Protein AF-A0A7S2F010-F1 (afdb_monomer_lite)

InterPro domains:
  IPR005821 Ion transport domain [PF00520] (1-135)
  IPR043203 Voltage-gated cation channel calcium and sodium [PTHR10037] (1-136)

Structure (mmCIF, N/CA/C/O backbone):
data_AF-A0A7S2F010-F1
#
_entry.id   AF-A0A7S2F010-F1
#
loop_
_atom_site.group_PDB
_atom_site.id
_atom_site.type_symbol
_atom_site.label_atom_id
_atom_site.label_alt_id
_atom_site.label_comp_id
_atom_site.label_asym_id
_atom_site.label_entity_id
_atom_site.label_seq_id
_atom_site.pdbx_PDB_ins_code
_atom_site.Cartn_x
_atom_site.Cartn_y
_atom_site.Cartn_z
_atom_site.occupancy
_atom_site.B_iso_or_equiv
_atom_site.auth_seq_id
_atom_site.auth_comp_id
_atom_site.auth_asym_id
_atom_site.auth_atom_id
_atom_site.pdbx_PDB_model_num
ATOM 1 N N . ARG A 1 1 ? -45.510 31.880 28.867 1.00 63.53 1 ARG A N 1
ATOM 2 C CA . ARG A 1 1 ? -44.343 31.455 29.693 1.00 63.53 1 ARG A CA 1
ATOM 3 C C . ARG A 1 1 ? -43.862 30.032 29.355 1.00 63.53 1 ARG A C 1
ATOM 5 O O . ARG A 1 1 ? -42.660 29.847 29.238 1.00 63.53 1 ARG A O 1
ATOM 12 N N . ILE A 1 2 ? -44.763 29.081 29.075 1.00 69.75 2 ILE A N 1
ATOM 13 C CA . ILE A 1 2 ? -44.458 27.670 28.735 1.00 69.75 2 ILE A CA 1
ATOM 14 C C . ILE A 1 2 ? -43.621 27.496 27.445 1.00 69.75 2 ILE A C 1
ATOM 16 O O . ILE A 1 2 ? -42.733 26.655 27.397 1.00 69.75 2 ILE A O 1
ATOM 20 N N . ILE A 1 3 ? -43.798 28.347 26.426 1.00 71.75 3 ILE A N 1
ATOM 21 C CA . ILE A 1 3 ? -43.048 28.264 25.149 1.00 71.75 3 ILE A CA 1
ATOM 22 C C . ILE A 1 3 ? -41.527 28.459 25.340 1.00 71.75 3 ILE A C 1
ATOM 24 O O . ILE A 1 3 ? -40.723 27.881 24.609 1.00 71.75 3 ILE A O 1
ATOM 28 N N . ARG A 1 4 ? -41.103 29.219 26.365 1.00 69.31 4 ARG A N 1
ATOM 29 C CA . ARG A 1 4 ? -39.675 29.351 26.716 1.00 69.31 4 ARG A CA 1
ATOM 30 C C . ARG A 1 4 ? -39.099 28.047 27.278 1.00 69.31 4 ARG A C 1
ATOM 32 O O . ARG A 1 4 ? -37.935 27.758 27.031 1.00 69.31 4 ARG A O 1
ATOM 39 N N . LEU A 1 5 ? -39.914 27.237 27.959 1.00 74.50 5 LEU A N 1
ATOM 40 C CA . LEU A 1 5 ? -39.507 25.936 28.500 1.00 74.50 5 LEU A CA 1
ATOM 41 C C . LEU A 1 5 ? -39.308 24.889 27.391 1.00 74.50 5 LEU A C 1
ATOM 43 O O . LEU A 1 5 ? -38.408 24.062 27.485 1.00 74.50 5 LEU A O 1
ATOM 47 N N . VAL A 1 6 ? -40.055 24.968 26.284 1.00 77.06 6 VAL A N 1
ATOM 48 C CA . VAL A 1 6 ? -39.872 24.073 25.121 1.00 77.06 6 VAL A CA 1
ATOM 49 C C . VAL A 1 6 ? -38.484 24.240 24.478 1.00 77.06 6 VAL A C 1
ATOM 51 O O . VAL A 1 6 ? -37.906 23.267 23.991 1.00 77.06 6 VAL A O 1
ATOM 54 N N . ARG A 1 7 ? -37.886 25.444 24.529 1.00 72.25 7 ARG A N 1
ATOM 55 C CA . ARG A 1 7 ? -36.485 25.646 24.103 1.00 72.25 7 ARG A CA 1
ATOM 56 C C . ARG A 1 7 ? -35.490 24.888 24.988 1.00 72.25 7 ARG A C 1
ATOM 58 O O . ARG A 1 7 ? -34.507 24.379 24.459 1.00 72.25 7 ARG A O 1
ATOM 65 N N . LEU A 1 8 ? -35.754 24.754 26.290 1.00 79.56 8 LEU A N 1
ATOM 66 C CA . LEU A 1 8 ? -34.891 23.996 27.208 1.00 79.56 8 LEU A CA 1
ATOM 67 C C . LEU A 1 8 ? -34.910 22.491 26.904 1.00 79.56 8 LEU A C 1
ATOM 69 O O . LEU A 1 8 ? -33.879 21.835 27.003 1.00 79.56 8 LEU A O 1
ATOM 73 N N . VAL A 1 9 ? -36.031 21.943 26.422 1.00 80.25 9 VAL A N 1
ATOM 74 C CA . VAL A 1 9 ? -36.107 20.535 25.984 1.00 80.25 9 VAL A CA 1
ATOM 75 C C . VAL A 1 9 ? -35.164 20.253 24.806 1.00 80.25 9 VAL A C 1
ATOM 77 O O . VAL A 1 9 ? -34.553 19.185 24.743 1.00 80.25 9 VAL A O 1
ATOM 80 N N . ARG A 1 10 ? -34.989 21.215 23.885 1.00 78.69 10 ARG A N 1
ATOM 81 C CA . ARG A 1 10 ? -34.006 21.092 22.790 1.00 78.69 10 ARG A CA 1
ATOM 82 C C . ARG A 1 10 ? -32.569 21.043 23.316 1.00 78.69 10 ARG A C 1
ATOM 84 O O . ARG A 1 10 ? -31.778 20.261 22.801 1.00 78.69 10 ARG A O 1
ATOM 91 N N . LEU A 1 11 ? -32.255 21.812 24.359 1.00 80.81 11 LEU A N 1
ATOM 92 C CA . LEU A 1 11 ? -30.943 21.783 25.016 1.00 80.81 11 LEU A CA 1
ATOM 93 C C . LEU A 1 11 ? -30.688 20.447 25.725 1.00 80.81 11 LEU A C 1
ATOM 95 O O . LEU A 1 11 ? -29.605 19.893 25.589 1.00 80.81 11 LEU A O 1
ATOM 99 N N . VAL A 1 12 ? -31.692 19.870 26.392 1.00 79.44 12 VAL A N 1
ATOM 100 C CA . VAL A 1 12 ? -31.574 18.526 26.991 1.00 79.44 12 VAL A CA 1
ATOM 101 C C . VAL A 1 12 ? -31.316 17.458 25.922 1.00 79.44 12 VAL A C 1
ATOM 103 O O . VAL A 1 12 ? -30.473 16.584 26.122 1.00 79.44 12 VAL A O 1
ATOM 106 N N . LYS A 1 13 ? -31.989 17.534 24.762 1.00 79.75 13 LYS A N 1
ATOM 107 C CA . LYS A 1 13 ? -31.692 16.652 23.619 1.00 79.75 13 LYS A CA 1
ATOM 108 C C . LYS A 1 13 ? -30.260 16.836 23.113 1.00 79.75 13 LYS A C 1
ATOM 110 O O . LYS A 1 13 ? -29.592 15.839 22.872 1.00 79.75 13 LYS A O 1
ATOM 115 N N . LEU A 1 14 ? -29.787 18.078 22.994 1.00 82.19 14 LEU A N 1
ATOM 116 C CA . LEU A 1 14 ? -28.426 18.384 22.548 1.00 82.19 14 LEU A CA 1
ATOM 117 C C . LEU A 1 14 ? -27.371 17.828 23.515 1.00 82.19 14 LEU A C 1
ATOM 119 O O . LEU A 1 14 ? -26.433 17.178 23.074 1.00 82.19 14 LEU A O 1
ATOM 123 N N . ILE A 1 15 ? -27.562 17.998 24.826 1.00 81.75 15 ILE A N 1
ATOM 124 C CA . ILE A 1 15 ? -26.664 17.458 25.860 1.00 81.75 15 ILE A CA 1
ATOM 125 C C . ILE A 1 15 ? -26.619 15.924 25.803 1.00 81.75 15 ILE A C 1
ATOM 127 O O . ILE A 1 15 ? -25.540 15.341 25.869 1.00 81.75 15 ILE A O 1
ATOM 131 N N . ARG A 1 16 ? -27.769 15.257 25.622 1.00 80.56 16 ARG A N 1
ATOM 132 C CA . ARG A 1 16 ? -27.815 13.794 25.442 1.00 80.56 16 ARG A CA 1
ATOM 133 C C . ARG A 1 16 ? -27.087 13.338 24.177 1.00 80.56 16 ARG A C 1
ATOM 135 O O . ARG A 1 16 ? -26.405 12.321 24.216 1.00 80.56 16 ARG A O 1
ATOM 142 N N . LEU A 1 17 ? -27.207 14.087 23.080 1.00 83.12 17 LEU A N 1
ATOM 143 C CA . LEU A 1 17 ? -26.533 13.782 21.816 1.00 83.12 17 LEU A CA 1
ATOM 144 C C . LEU A 1 17 ? -25.011 13.962 21.930 1.00 83.12 17 LEU A C 1
ATOM 146 O O . LEU A 1 17 ? -24.263 13.114 21.457 1.00 83.12 17 LEU A O 1
ATOM 150 N N . LEU A 1 18 ? -24.559 15.012 22.625 1.00 86.69 18 LEU A N 1
ATOM 151 C CA . LEU A 1 18 ? -23.144 15.253 22.928 1.00 86.69 18 LEU A CA 1
ATOM 152 C C . LEU A 1 18 ? -22.560 14.176 23.850 1.00 86.69 18 LEU A C 1
ATOM 154 O O . LEU A 1 18 ? -21.443 13.723 23.622 1.00 86.69 18 LEU A O 1
ATOM 158 N N . HIS A 1 19 ? -23.317 13.731 24.858 1.00 87.44 19 HIS A N 1
ATOM 159 C CA . HIS A 1 19 ? -22.895 12.629 25.722 1.00 87.44 19 HIS A CA 1
ATOM 160 C C . HIS A 1 19 ? -22.807 11.305 24.951 1.00 87.44 19 HIS A C 1
ATOM 162 O O . HIS A 1 19 ? -21.811 10.599 25.066 1.00 87.44 19 HIS A O 1
ATOM 168 N N . GLY A 1 20 ? -23.801 10.999 24.109 1.00 87.19 20 GLY A N 1
ATOM 169 C CA . GLY A 1 20 ? -23.753 9.832 23.225 1.00 87.19 20 GLY A CA 1
ATOM 170 C C . GLY A 1 20 ? -22.551 9.868 22.277 1.00 87.19 20 GLY A C 1
ATOM 171 O O . GLY A 1 20 ? -21.832 8.881 22.165 1.00 87.19 20 GLY A O 1
ATOM 172 N N . LEU A 1 21 ? -22.276 11.021 21.658 1.00 88.69 21 LEU A N 1
ATOM 173 C CA . LEU A 1 21 ? -21.099 11.212 20.809 1.00 88.69 21 LEU A CA 1
ATOM 174 C C . LEU A 1 21 ? -19.794 11.007 21.590 1.00 88.69 21 LEU A C 1
ATOM 176 O O . LEU A 1 21 ? -18.899 10.329 21.098 1.00 88.69 21 LEU A O 1
ATOM 180 N N . TYR A 1 22 ? -19.692 11.542 22.810 1.00 90.00 22 TYR A N 1
ATOM 181 C CA . TYR A 1 22 ? -18.515 11.371 23.666 1.00 90.00 22 TYR A CA 1
ATOM 182 C C . TYR A 1 22 ? -18.233 9.897 23.978 1.00 90.00 22 TYR A C 1
ATOM 184 O O . TYR A 1 22 ? -17.095 9.453 23.847 1.00 90.00 22 TYR A O 1
ATOM 192 N N . VAL A 1 23 ? -19.264 9.120 24.327 1.00 89.81 23 VAL A N 1
ATOM 193 C CA . VAL A 1 23 ? -19.118 7.679 24.590 1.00 89.81 23 VAL A CA 1
ATOM 194 C C . VAL A 1 23 ? -18.612 6.942 23.347 1.00 89.81 23 VAL A C 1
ATOM 196 O O . VAL A 1 23 ? -17.699 6.126 23.449 1.00 89.81 23 VAL A O 1
ATOM 199 N N . ILE A 1 24 ? -19.146 7.266 22.164 1.00 90.00 24 ILE A N 1
ATOM 200 C CA . ILE A 1 24 ? -18.700 6.673 20.895 1.00 90.00 24 ILE A CA 1
ATOM 201 C C . ILE A 1 24 ? -17.247 7.054 20.586 1.00 90.00 24 ILE A C 1
ATOM 203 O O . ILE A 1 24 ? -16.469 6.189 20.193 1.00 90.00 24 ILE A O 1
ATOM 207 N N . LEU A 1 25 ? -16.860 8.317 20.786 1.00 91.12 25 LEU A N 1
ATOM 208 C CA . LEU A 1 25 ? -15.487 8.782 20.564 1.00 91.12 25 LEU A CA 1
ATOM 209 C C . LEU A 1 25 ? -14.488 8.107 21.509 1.00 91.12 25 LEU A C 1
ATOM 211 O O . LEU A 1 25 ? -13.415 7.714 21.064 1.00 91.12 25 LEU A O 1
ATOM 215 N N . MET A 1 26 ? -14.838 7.931 22.785 1.00 89.19 26 MET A N 1
ATOM 216 C CA . MET A 1 26 ? -13.988 7.222 23.746 1.00 89.19 26 MET A CA 1
ATOM 217 C C . MET A 1 26 ? -13.838 5.744 23.375 1.00 89.19 26 MET A C 1
ATOM 219 O O . MET A 1 26 ? -12.723 5.230 23.357 1.00 89.19 26 MET A O 1
ATOM 223 N N . ALA A 1 27 ? -14.933 5.073 23.007 1.00 86.25 27 ALA A N 1
ATOM 224 C CA . ALA A 1 27 ? -14.885 3.692 22.528 1.00 86.25 27 ALA A CA 1
ATOM 225 C C . ALA A 1 27 ? -14.050 3.555 21.241 1.00 86.25 27 ALA A C 1
ATOM 227 O O . ALA A 1 27 ? -13.265 2.620 21.103 1.00 86.25 27 ALA A O 1
ATOM 228 N N . PHE A 1 28 ? -14.178 4.510 20.316 1.00 87.19 28 PHE A N 1
ATOM 229 C CA . PHE A 1 28 ? -13.361 4.573 19.106 1.00 87.19 28 PHE A CA 1
ATOM 230 C C . PHE A 1 28 ? -11.880 4.787 19.428 1.00 87.19 28 PHE A C 1
ATOM 232 O O . PHE A 1 28 ? -11.029 4.122 18.844 1.00 87.19 28 PHE A O 1
ATOM 239 N N . TRP A 1 29 ? -11.562 5.669 20.378 1.00 89.00 29 TRP A N 1
ATOM 240 C CA . TRP A 1 29 ? -10.182 5.924 20.777 1.00 89.00 29 TRP A CA 1
ATOM 241 C C . TRP A 1 29 ? -9.519 4.691 21.398 1.00 89.00 29 TRP A C 1
ATOM 243 O O . TRP A 1 29 ? -8.402 4.342 21.019 1.00 89.00 29 TRP A O 1
ATOM 253 N N . HIS A 1 30 ? -10.228 3.979 22.275 1.00 85.44 30 HIS A N 1
ATOM 254 C CA . HIS A 1 30 ? -9.743 2.712 22.820 1.00 85.44 30 HIS A CA 1
ATOM 255 C C . HIS A 1 30 ? -9.502 1.671 21.719 1.00 85.44 30 HIS A C 1
ATOM 257 O O . HIS A 1 30 ? -8.421 1.088 21.671 1.00 85.44 30 HIS A O 1
ATOM 263 N N . ALA A 1 31 ? -10.435 1.519 20.772 1.00 85.62 31 ALA A N 1
ATOM 264 C CA . ALA A 1 31 ? -10.251 0.623 19.631 1.00 85.62 31 ALA A CA 1
ATOM 265 C C . ALA A 1 31 ? -9.027 1.012 18.776 1.00 85.62 31 ALA A C 1
ATOM 267 O O . ALA A 1 31 ? -8.219 0.154 18.423 1.00 85.62 31 ALA A O 1
ATOM 268 N N . MET A 1 32 ? -8.830 2.305 18.488 1.00 87.50 32 MET A N 1
ATOM 269 C CA . MET A 1 32 ? -7.644 2.786 17.767 1.00 87.50 32 MET A CA 1
ATOM 270 C C . MET A 1 32 ? -6.343 2.463 18.505 1.00 87.50 32 MET A C 1
ATOM 272 O O . MET A 1 32 ? -5.355 2.096 17.868 1.00 87.50 32 MET A O 1
ATOM 276 N N . GLN A 1 33 ? -6.327 2.594 19.834 1.00 86.00 33 GLN A N 1
ATOM 277 C CA . GLN A 1 33 ? -5.156 2.276 20.643 1.00 86.00 33 GLN A CA 1
ATOM 278 C C . GLN A 1 33 ? -4.810 0.785 20.548 1.00 86.00 33 GLN A C 1
ATOM 280 O O . GLN A 1 33 ? -3.646 0.464 20.301 1.00 86.00 33 GLN A O 1
ATOM 285 N N . THR A 1 34 ? -5.800 -0.112 20.642 1.00 81.19 34 THR A N 1
ATOM 286 C CA . THR A 1 34 ? -5.603 -1.562 20.459 1.00 81.19 34 THR A CA 1
ATOM 287 C C . THR A 1 34 ? -5.030 -1.876 19.072 1.00 81.19 34 THR A C 1
ATOM 289 O O . THR A 1 34 ? -4.093 -2.662 18.932 1.00 81.19 34 THR A O 1
ATOM 292 N N . MET A 1 35 ? -5.534 -1.211 18.031 1.00 87.19 35 MET A N 1
ATOM 293 C CA . MET A 1 35 ? -5.115 -1.440 16.643 1.00 87.19 35 MET A CA 1
ATOM 294 C C . MET A 1 35 ? -3.773 -0.800 16.266 1.00 87.19 35 MET A C 1
ATOM 296 O O . MET A 1 35 ? -3.186 -1.164 15.244 1.00 87.19 35 MET A O 1
ATOM 300 N N . SER A 1 36 ? -3.286 0.162 17.053 1.00 89.00 36 SER A N 1
ATOM 301 C CA . SER A 1 36 ? -2.120 0.982 16.704 1.00 89.00 36 SER A CA 1
ATOM 302 C C . SER A 1 36 ? -0.856 0.158 16.443 1.00 89.00 36 SER A C 1
ATOM 304 O O . SER A 1 36 ? -0.124 0.440 15.495 1.00 89.00 36 SER A O 1
ATOM 306 N N . PHE A 1 37 ? -0.631 -0.905 17.220 1.00 88.38 37 PHE A N 1
ATOM 307 C CA . PHE A 1 37 ? 0.520 -1.794 17.054 1.00 88.38 37 PHE A CA 1
ATOM 308 C C . PHE A 1 37 ? 0.468 -2.583 15.744 1.00 88.38 37 PHE A C 1
ATOM 310 O O . PHE A 1 37 ? 1.476 -2.678 15.043 1.00 88.38 37 PHE A O 1
ATOM 317 N N . LEU A 1 38 ? -0.706 -3.110 15.382 1.00 88.94 38 LEU A N 1
ATOM 318 C CA . LEU A 1 38 ? -0.896 -3.824 14.118 1.00 88.94 38 LEU A CA 1
ATOM 319 C C . LEU A 1 38 ? -0.719 -2.881 12.929 1.00 88.94 38 LEU A C 1
ATOM 321 O O . LEU A 1 38 ? 0.002 -3.211 11.990 1.00 88.94 38 LEU A O 1
ATOM 325 N N . LEU A 1 39 ? -1.306 -1.683 13.000 1.00 89.56 39 LEU A N 1
ATOM 326 C CA . LEU A 1 39 ? -1.145 -0.665 11.965 1.00 89.56 39 LEU A CA 1
ATOM 327 C C . LEU A 1 39 ? 0.326 -0.255 11.806 1.00 89.56 39 LEU A C 1
ATOM 329 O O . LEU A 1 39 ? 0.820 -0.180 10.683 1.00 89.56 39 LEU A O 1
ATOM 333 N N . ALA A 1 40 ? 1.050 -0.040 12.908 1.00 92.38 40 ALA A N 1
ATOM 334 C CA . ALA A 1 40 ? 2.476 0.278 12.874 1.00 92.38 40 ALA A CA 1
ATOM 335 C C . ALA A 1 40 ? 3.300 -0.852 12.234 1.00 92.38 40 ALA A C 1
ATOM 337 O O . ALA A 1 40 ? 4.162 -0.585 11.396 1.00 92.38 40 ALA A O 1
ATOM 338 N N . MET A 1 41 ? 3.000 -2.111 12.568 1.00 91.94 41 MET A N 1
ATOM 339 C CA . MET A 1 41 ? 3.649 -3.276 11.965 1.00 91.94 41 MET A CA 1
ATOM 340 C C . MET A 1 41 ? 3.363 -3.375 10.459 1.00 91.94 41 MET A C 1
ATOM 342 O O . MET A 1 41 ? 4.283 -3.621 9.678 1.00 91.94 41 MET A O 1
ATOM 346 N N . MET A 1 42 ? 2.121 -3.121 10.032 1.00 92.38 42 MET A N 1
ATOM 347 C CA . MET A 1 42 ? 1.752 -3.079 8.613 1.00 92.38 42 MET A CA 1
ATOM 348 C C . MET A 1 42 ? 2.480 -1.956 7.870 1.00 92.38 42 MET A C 1
ATOM 350 O O . MET A 1 42 ? 3.045 -2.201 6.808 1.00 92.38 42 MET A O 1
ATOM 354 N N . LEU A 1 43 ? 2.531 -0.743 8.428 1.00 93.94 43 LEU A N 1
ATOM 355 C CA . LEU A 1 43 ? 3.246 0.387 7.822 1.00 93.94 43 LEU A CA 1
ATOM 356 C C . LEU A 1 43 ? 4.750 0.117 7.700 1.00 93.94 43 LEU A C 1
ATOM 358 O O . LEU A 1 43 ? 5.359 0.442 6.679 1.00 93.94 43 LEU A O 1
ATOM 362 N N . PHE A 1 44 ? 5.348 -0.517 8.708 1.00 95.38 44 PHE A N 1
ATOM 363 C CA . PHE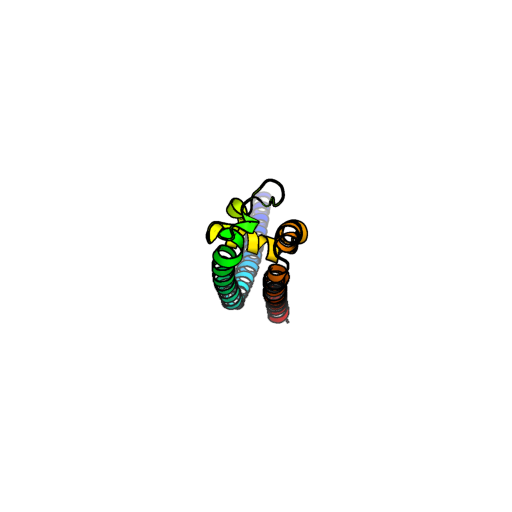 A 1 44 ? 6.749 -0.926 8.663 1.00 95.38 44 PHE A CA 1
ATOM 364 C C . PHE A 1 44 ? 7.002 -1.995 7.590 1.00 95.38 44 PHE A C 1
ATOM 366 O O . PHE A 1 44 ? 7.928 -1.865 6.789 1.00 95.38 44 PHE A O 1
ATOM 373 N N . GLY A 1 45 ? 6.140 -3.013 7.505 1.00 95.25 45 GLY A N 1
ATOM 374 C CA . GLY A 1 45 ? 6.192 -4.002 6.428 1.00 95.25 45 GLY A CA 1
ATOM 375 C C . GLY A 1 45 ? 6.022 -3.366 5.045 1.00 95.25 45 GLY A C 1
ATOM 376 O O . GLY A 1 45 ? 6.719 -3.746 4.105 1.00 95.25 45 GLY A O 1
ATOM 377 N N . LEU A 1 46 ? 5.142 -2.366 4.923 1.00 96.62 46 LEU A N 1
ATOM 378 C CA . LEU A 1 46 ? 4.864 -1.673 3.667 1.00 96.62 46 LEU A CA 1
ATOM 379 C C . LEU A 1 46 ? 6.102 -0.903 3.208 1.00 96.62 46 LEU A C 1
ATOM 381 O O . LEU A 1 46 ? 6.437 -0.932 2.028 1.00 96.62 46 LEU A O 1
ATOM 385 N N . MET A 1 47 ? 6.820 -0.274 4.143 1.00 97.38 47 MET A N 1
ATOM 386 C CA . MET A 1 47 ? 8.101 0.380 3.875 1.00 97.38 47 MET A CA 1
ATOM 387 C C . MET A 1 47 ? 9.143 -0.613 3.339 1.00 97.38 47 MET A C 1
ATOM 389 O O . MET A 1 47 ? 9.797 -0.335 2.334 1.00 97.38 47 MET A O 1
ATOM 393 N N . ILE A 1 48 ? 9.278 -1.786 3.969 1.00 97.75 48 ILE A N 1
ATOM 394 C CA . ILE A 1 48 ? 10.211 -2.830 3.514 1.00 97.75 48 ILE A CA 1
ATOM 395 C C . ILE A 1 48 ? 9.857 -3.279 2.092 1.00 97.75 48 ILE A C 1
ATOM 397 O O . ILE A 1 48 ? 10.714 -3.265 1.206 1.00 97.75 48 ILE A O 1
ATOM 401 N N . TYR A 1 49 ? 8.589 -3.615 1.850 1.00 98.06 49 TYR A N 1
ATOM 402 C CA . TYR A 1 49 ? 8.121 -4.025 0.528 1.00 98.06 49 TYR A CA 1
ATOM 403 C C . TYR A 1 49 ? 8.279 -2.920 -0.517 1.00 98.06 49 TYR A C 1
ATOM 405 O O . TYR A 1 49 ? 8.637 -3.214 -1.654 1.00 98.06 49 TYR A O 1
ATOM 413 N N . ALA A 1 50 ? 8.093 -1.652 -0.151 1.00 98.25 50 ALA A N 1
ATOM 414 C CA . ALA A 1 50 ? 8.310 -0.526 -1.052 1.00 98.25 50 ALA A CA 1
ATOM 415 C C . ALA A 1 50 ? 9.779 -0.400 -1.465 1.00 98.25 50 ALA A C 1
ATOM 417 O O . ALA A 1 50 ? 10.068 -0.228 -2.647 1.00 98.25 50 ALA A O 1
ATOM 418 N N . ILE A 1 51 ? 10.719 -0.546 -0.528 1.00 98.25 51 ILE A N 1
ATOM 419 C CA . ILE A 1 51 ? 12.155 -0.555 -0.842 1.00 98.25 51 ILE A CA 1
ATOM 420 C C . ILE A 1 51 ? 12.492 -1.732 -1.767 1.00 98.25 51 ILE A C 1
ATOM 422 O O . ILE A 1 51 ? 13.231 -1.562 -2.740 1.00 98.25 51 ILE A O 1
ATOM 426 N N . MET A 1 52 ? 11.938 -2.917 -1.506 1.00 98.06 52 MET A N 1
ATOM 427 C CA . MET A 1 52 ? 12.113 -4.072 -2.389 1.00 98.06 52 MET A CA 1
ATOM 428 C C . MET A 1 52 ? 11.525 -3.811 -3.780 1.00 98.06 52 MET A C 1
ATOM 430 O O . MET A 1 52 ? 12.200 -4.067 -4.771 1.00 98.06 52 MET A O 1
ATOM 434 N N . ALA A 1 53 ? 10.327 -3.232 -3.873 1.00 97.75 53 ALA A N 1
ATOM 435 C CA . ALA A 1 53 ? 9.658 -2.934 -5.135 1.00 97.75 53 ALA A CA 1
ATOM 436 C C . ALA A 1 53 ? 10.437 -1.918 -5.985 1.00 97.75 53 ALA A C 1
ATOM 438 O O . ALA A 1 53 ? 10.575 -2.116 -7.190 1.00 97.75 53 ALA A O 1
ATOM 439 N N . VAL A 1 54 ? 11.036 -0.888 -5.376 1.00 97.94 54 VAL A N 1
ATOM 440 C CA . VAL A 1 54 ? 11.930 0.036 -6.099 1.00 97.94 54 VAL A CA 1
ATOM 441 C C . VAL A 1 54 ? 13.097 -0.718 -6.731 1.00 97.94 54 VAL A C 1
ATOM 443 O O . VAL A 1 54 ? 13.446 -0.461 -7.880 1.00 97.94 54 VAL A O 1
ATOM 446 N N . ASN A 1 55 ? 13.715 -1.647 -6.002 1.00 97.06 55 ASN A N 1
ATOM 447 C CA . ASN A 1 55 ? 14.897 -2.355 -6.492 1.00 97.06 55 ASN A CA 1
ATOM 448 C C . ASN A 1 55 ? 14.559 -3.465 -7.498 1.00 97.06 55 ASN A C 1
ATOM 450 O O . ASN A 1 55 ? 15.286 -3.632 -8.471 1.00 97.06 55 ASN A O 1
ATOM 454 N N . LEU A 1 56 ? 13.470 -4.204 -7.280 1.00 96.38 56 LEU A N 1
ATOM 455 C CA . LEU A 1 56 ? 13.072 -5.349 -8.104 1.00 96.38 56 LEU A CA 1
ATOM 456 C C . LEU A 1 56 ? 12.261 -4.948 -9.343 1.00 96.38 56 LEU A C 1
ATOM 458 O O . LEU A 1 56 ? 12.394 -5.584 -10.387 1.00 96.38 56 LEU A O 1
ATOM 462 N N . ILE A 1 57 ? 11.429 -3.910 -9.219 1.00 96.62 57 ILE A N 1
ATOM 463 C CA . ILE A 1 57 ? 10.479 -3.466 -10.247 1.00 96.62 57 ILE A CA 1
ATOM 464 C C . ILE A 1 57 ? 10.913 -2.105 -10.805 1.00 96.62 57 ILE A C 1
ATOM 466 O O . ILE A 1 57 ? 11.205 -1.983 -11.989 1.00 96.62 57 ILE A O 1
ATOM 470 N N . GLY A 1 58 ? 11.018 -1.084 -9.949 1.00 94.62 58 GLY A N 1
ATOM 471 C CA . GLY A 1 58 ? 11.220 0.307 -10.374 1.00 94.62 58 GLY A CA 1
ATOM 472 C C . GLY A 1 58 ? 12.550 0.599 -11.075 1.00 94.62 58 GLY A C 1
ATOM 473 O O . GLY A 1 58 ? 12.606 1.441 -11.969 1.00 94.62 58 GLY A O 1
ATOM 474 N N . ARG A 1 59 ? 13.628 -0.084 -10.679 1.00 94.19 59 ARG A N 1
ATOM 475 C CA . ARG A 1 59 ? 14.983 0.056 -11.248 1.00 94.19 59 ARG A CA 1
ATOM 476 C C . ARG A 1 59 ? 15.311 -0.998 -12.301 1.00 94.19 59 ARG A C 1
ATOM 478 O O . ARG A 1 59 ? 16.437 -1.042 -12.792 1.00 94.19 59 ARG A O 1
ATOM 485 N N . ASN A 1 60 ? 14.352 -1.851 -12.639 1.00 93.94 60 ASN A N 1
ATOM 486 C CA . ASN A 1 60 ? 14.565 -2.913 -13.597 1.00 93.94 60 ASN A CA 1
ATOM 487 C C . ASN A 1 60 ? 14.521 -2.369 -15.030 1.00 93.94 60 ASN A C 1
ATOM 489 O O . ASN A 1 60 ? 13.522 -1.785 -15.450 1.00 93.94 60 ASN A O 1
ATOM 493 N N . ALA A 1 61 ? 15.603 -2.569 -15.785 1.00 92.62 61 ALA A N 1
ATOM 494 C CA . ALA A 1 61 ? 15.719 -2.061 -17.148 1.00 92.62 61 ALA A CA 1
ATOM 495 C C . ALA A 1 61 ? 14.674 -2.669 -18.098 1.00 92.62 61 ALA A C 1
ATOM 497 O O . ALA A 1 61 ? 14.142 -1.948 -18.936 1.00 92.62 61 ALA A O 1
ATOM 498 N N . SER A 1 62 ? 14.333 -3.951 -17.928 1.00 92.44 62 SER A N 1
ATOM 499 C CA . SER A 1 62 ? 13.344 -4.649 -18.761 1.00 92.44 62 SER A CA 1
ATOM 500 C C . SER A 1 62 ? 11.919 -4.138 -18.550 1.00 92.44 62 SER A C 1
ATOM 502 O O . SER A 1 62 ? 11.083 -4.269 -19.432 1.00 92.44 62 SER A O 1
ATOM 504 N N . LEU A 1 63 ? 11.637 -3.533 -17.393 1.00 94.50 63 LEU A N 1
ATOM 505 C CA . LEU A 1 63 ? 10.296 -3.074 -17.027 1.00 94.50 63 LEU A CA 1
ATOM 506 C C . LEU A 1 63 ? 10.077 -1.582 -17.275 1.00 94.50 63 LEU A C 1
ATOM 508 O O . LEU A 1 63 ? 8.966 -1.094 -17.101 1.00 94.50 63 LEU A O 1
ATOM 512 N N . ARG A 1 64 ? 11.118 -0.841 -17.661 1.00 93.50 64 ARG A N 1
ATOM 513 C CA . ARG A 1 64 ? 11.094 0.626 -17.696 1.00 93.50 64 ARG A CA 1
ATOM 514 C C . ARG A 1 64 ? 9.978 1.196 -18.575 1.00 93.50 64 ARG A C 1
ATOM 516 O O . ARG A 1 64 ? 9.341 2.166 -18.174 1.00 93.50 64 ARG A O 1
ATOM 523 N N . ASP A 1 65 ? 9.743 0.574 -19.725 1.00 93.38 65 ASP A N 1
ATOM 524 C CA . ASP A 1 65 ? 8.763 1.028 -20.718 1.00 93.38 65 ASP A CA 1
ATOM 525 C C . ASP A 1 65 ? 7.408 0.307 -20.592 1.00 93.38 65 ASP A C 1
ATOM 527 O O . ASP A 1 65 ? 6.477 0.572 -21.357 1.00 93.38 65 ASP A O 1
ATOM 531 N N . VAL A 1 66 ? 7.265 -0.581 -19.600 1.00 95.00 66 VAL A N 1
ATOM 532 C CA . VAL A 1 66 ? 6.010 -1.285 -19.324 1.00 95.00 66 VAL A CA 1
ATOM 533 C C . VAL A 1 66 ? 4.977 -0.295 -18.808 1.00 95.00 66 VAL A C 1
ATOM 535 O O . VAL A 1 66 ? 5.211 0.449 -17.848 1.00 95.00 66 VAL A O 1
ATOM 538 N N . ARG A 1 67 ? 3.803 -0.312 -19.444 1.00 95.06 67 ARG A N 1
ATOM 539 C CA . ARG A 1 67 ? 2.667 0.526 -19.063 1.00 95.06 67 ARG A CA 1
ATOM 540 C C . ARG A 1 67 ? 1.756 -0.191 -18.080 1.00 95.06 67 ARG A C 1
ATOM 542 O O . ARG A 1 67 ? 1.380 -1.342 -18.283 1.00 95.06 67 ARG A O 1
ATOM 549 N N . ILE A 1 68 ? 1.353 0.540 -17.051 1.00 93.56 68 ILE A N 1
ATOM 550 C CA . ILE A 1 68 ? 0.357 0.148 -16.063 1.00 93.56 68 ILE A CA 1
ATOM 551 C C . ILE A 1 68 ? -0.767 1.181 -16.160 1.00 93.56 68 ILE A C 1
ATOM 553 O O . ILE A 1 68 ? -0.701 2.261 -15.573 1.00 93.56 68 ILE A O 1
ATOM 557 N N . GLY A 1 69 ? -1.774 0.881 -16.981 1.00 89.81 69 GLY A N 1
ATOM 558 C CA . GLY A 1 69 ? -2.798 1.858 -17.350 1.00 89.81 69 GLY A CA 1
ATOM 559 C C . GLY A 1 69 ? -2.189 3.069 -18.068 1.00 89.81 69 GLY A C 1
ATOM 560 O O . GLY A 1 69 ? -1.551 2.931 -19.115 1.00 89.81 69 GLY A O 1
ATOM 561 N N . THR A 1 70 ? -2.389 4.265 -17.510 1.00 91.88 70 THR A N 1
ATOM 562 C CA . THR A 1 70 ? -1.816 5.515 -18.036 1.00 91.88 70 THR A CA 1
ATOM 563 C C . THR A 1 70 ? -0.348 5.702 -17.674 1.00 91.88 70 THR A C 1
ATOM 565 O O . THR A 1 70 ? 0.357 6.404 -18.399 1.00 91.88 70 THR A O 1
ATOM 568 N N . ASP A 1 71 ? 0.116 5.046 -16.616 1.00 94.44 71 ASP A N 1
ATOM 569 C CA . ASP A 1 71 ? 1.420 5.279 -16.000 1.00 94.44 71 ASP A CA 1
ATOM 570 C C . ASP A 1 71 ? 2.466 4.275 -16.502 1.00 94.44 71 ASP A C 1
ATOM 572 O O . ASP A 1 71 ? 2.134 3.229 -17.064 1.00 94.44 71 ASP A O 1
ATOM 576 N N . THR A 1 72 ? 3.748 4.570 -16.288 1.00 95.44 72 THR A N 1
ATOM 577 C CA . THR A 1 72 ? 4.847 3.612 -16.500 1.00 95.44 72 THR A CA 1
ATOM 578 C C . THR A 1 72 ? 5.322 2.999 -15.181 1.00 95.44 72 THR A C 1
ATOM 580 O O . THR A 1 72 ? 5.028 3.502 -14.093 1.00 95.44 72 THR A O 1
ATOM 583 N N . VAL A 1 73 ? 6.100 1.916 -15.241 1.00 96.19 73 VAL A N 1
ATOM 584 C CA . VAL A 1 73 ? 6.705 1.316 -14.037 1.00 96.19 73 VAL A CA 1
ATOM 585 C C . VAL A 1 73 ? 7.503 2.329 -13.196 1.00 96.19 73 VAL A C 1
ATOM 587 O O . VAL A 1 73 ? 7.300 2.350 -11.983 1.00 96.19 73 VAL A O 1
ATOM 590 N N . PRO A 1 74 ? 8.349 3.218 -13.753 1.00 95.81 74 PRO A N 1
ATOM 591 C CA . PRO A 1 74 ? 9.002 4.279 -12.977 1.00 95.81 74 PRO A CA 1
ATOM 592 C C . PRO A 1 74 ? 8.039 5.279 -12.315 1.00 95.81 74 PRO A C 1
ATOM 594 O O . PRO A 1 74 ? 8.350 5.837 -11.256 1.00 95.81 74 PRO A O 1
ATOM 597 N N . ASP A 1 75 ? 6.862 5.508 -12.896 1.00 96.19 75 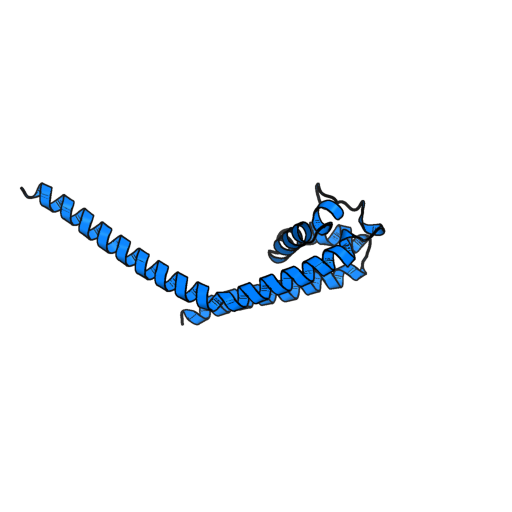ASP A N 1
ATOM 598 C CA . ASP A 1 75 ? 5.850 6.390 -12.309 1.00 96.19 75 ASP A CA 1
ATOM 599 C C . ASP A 1 75 ? 5.208 5.775 -11.067 1.00 96.19 75 ASP A C 1
ATOM 601 O O . ASP A 1 75 ? 4.958 6.494 -10.099 1.00 96.19 75 ASP A O 1
ATOM 605 N N . ARG A 1 76 ? 5.055 4.446 -11.053 1.00 96.12 76 ARG A N 1
ATOM 606 C CA . ARG A 1 76 ? 4.439 3.693 -9.951 1.00 96.12 76 ARG A CA 1
ATOM 607 C C . ARG A 1 76 ? 5.438 3.147 -8.928 1.00 96.12 76 ARG A C 1
ATOM 609 O O . ARG A 1 76 ? 5.131 3.097 -7.742 1.00 96.12 76 ARG A O 1
ATOM 616 N N . PHE A 1 77 ? 6.646 2.782 -9.350 1.00 97.56 77 PHE A N 1
ATOM 617 C CA . PHE A 1 77 ? 7.646 2.088 -8.526 1.00 97.56 77 PHE A CA 1
ATOM 618 C C . PHE A 1 77 ? 9.028 2.763 -8.505 1.00 97.56 77 PHE A C 1
ATOM 620 O O . PHE A 1 77 ? 9.962 2.248 -7.897 1.00 97.56 77 PHE A O 1
ATOM 627 N N . GLY A 1 78 ? 9.204 3.928 -9.139 1.00 95.94 78 GLY A N 1
ATOM 628 C CA . GLY A 1 78 ? 10.526 4.564 -9.266 1.00 95.94 78 GLY A CA 1
ATOM 629 C C . GLY A 1 78 ? 11.104 5.145 -7.968 1.00 95.94 78 GLY A C 1
ATOM 630 O O . GLY A 1 78 ? 12.317 5.307 -7.848 1.00 95.94 78 GLY A O 1
ATOM 631 N N . THR A 1 79 ? 10.263 5.453 -6.980 1.00 97.88 79 THR A N 1
ATOM 632 C CA . THR A 1 79 ? 10.692 5.911 -5.647 1.00 97.88 79 THR A CA 1
ATOM 633 C C . THR A 1 79 ? 9.964 5.137 -4.558 1.00 97.88 79 THR A C 1
ATOM 635 O O . THR A 1 79 ? 8.943 4.496 -4.817 1.00 97.88 79 THR A O 1
ATOM 638 N N . VAL A 1 80 ? 10.474 5.203 -3.325 1.00 97.19 80 VAL A N 1
ATOM 639 C CA . VAL A 1 80 ? 9.848 4.528 -2.178 1.00 97.19 80 VAL A CA 1
ATOM 640 C C . VAL A 1 80 ? 8.422 5.035 -1.976 1.00 97.19 80 VAL A C 1
ATOM 642 O O . VAL A 1 80 ? 7.513 4.225 -1.892 1.00 97.19 80 VAL A O 1
ATOM 645 N N . TYR A 1 81 ? 8.196 6.352 -2.009 1.00 96.88 81 TYR A N 1
ATOM 646 C CA . TYR A 1 81 ? 6.854 6.928 -1.860 1.00 96.88 81 TYR A CA 1
ATOM 647 C C . TYR A 1 81 ? 5.878 6.475 -2.952 1.00 96.88 81 TYR A C 1
ATOM 649 O O . TYR A 1 81 ? 4.757 6.083 -2.640 1.00 96.88 81 TYR A O 1
ATOM 657 N N . LYS A 1 82 ? 6.315 6.473 -4.219 1.00 97.44 82 LYS A N 1
ATOM 658 C CA . LYS A 1 82 ? 5.509 5.963 -5.340 1.00 97.44 82 LYS A CA 1
ATOM 659 C C . LYS A 1 82 ? 5.175 4.482 -5.139 1.00 97.44 82 LYS A C 1
ATOM 661 O O . LYS A 1 82 ? 4.018 4.088 -5.240 1.00 97.44 82 LYS A O 1
ATOM 666 N N . SER A 1 83 ? 6.173 3.686 -4.752 1.00 97.81 83 SER A N 1
ATOM 667 C CA . SER A 1 83 ? 6.001 2.254 -4.494 1.00 97.81 83 SER A CA 1
ATOM 668 C C . SER A 1 83 ? 5.072 1.987 -3.314 1.00 97.81 83 SER A C 1
ATOM 670 O O . SER A 1 83 ? 4.252 1.085 -3.396 1.00 97.81 83 SER A O 1
ATOM 672 N N . MET A 1 84 ? 5.162 2.769 -2.233 1.00 97.06 84 MET A N 1
ATOM 673 C CA . MET A 1 84 ? 4.252 2.664 -1.089 1.00 97.06 84 MET A CA 1
ATOM 674 C C . MET A 1 84 ? 2.804 2.912 -1.507 1.00 97.06 84 MET A C 1
ATOM 676 O O . MET A 1 84 ? 1.927 2.174 -1.075 1.00 97.06 84 MET A O 1
ATOM 680 N N . TYR A 1 85 ? 2.558 3.912 -2.359 1.00 95.88 85 TYR A N 1
ATOM 681 C CA . TYR A 1 85 ? 1.222 4.187 -2.888 1.00 95.88 85 TYR A CA 1
ATOM 682 C C . TYR A 1 85 ? 0.708 3.030 -3.757 1.00 95.88 85 TYR A C 1
ATOM 684 O O . TYR A 1 85 ? -0.371 2.505 -3.507 1.00 95.88 85 TYR A O 1
ATOM 692 N N . SER A 1 86 ? 1.522 2.548 -4.697 1.00 95.88 86 SER A N 1
ATOM 693 C CA . SER A 1 86 ? 1.163 1.416 -5.563 1.00 95.88 86 SER A CA 1
ATOM 694 C C . SER A 1 86 ? 0.938 0.114 -4.784 1.00 95.88 86 SER A C 1
ATOM 696 O O . SER A 1 86 ? 0.048 -0.667 -5.102 1.00 95.88 86 SER A O 1
ATOM 698 N N . LEU A 1 87 ? 1.728 -0.140 -3.738 1.00 96.44 87 LEU A N 1
ATOM 699 C CA . LEU A 1 87 ? 1.544 -1.292 -2.852 1.00 96.44 87 LEU A CA 1
ATOM 700 C C . LEU A 1 87 ? 0.308 -1.131 -1.960 1.00 96.44 87 LEU A C 1
ATOM 702 O O . LEU A 1 87 ? -0.377 -2.110 -1.689 1.00 96.44 87 LEU A O 1
ATOM 706 N N . PHE A 1 88 ? -0.015 0.090 -1.529 1.00 94.06 88 PHE A N 1
ATOM 707 C CA . PHE A 1 88 ? -1.265 0.361 -0.824 1.00 94.06 88 PHE A CA 1
ATOM 708 C C . PHE A 1 88 ? -2.486 0.053 -1.704 1.00 94.06 88 PHE A C 1
ATOM 710 O O . PHE A 1 88 ? -3.426 -0.566 -1.219 1.00 94.06 88 PHE A O 1
ATOM 717 N N . GLU A 1 89 ? -2.456 0.394 -2.995 1.00 93.81 89 GLU A N 1
ATOM 718 C CA . GLU A 1 89 ? -3.495 -0.036 -3.944 1.00 93.81 89 GLU A CA 1
ATOM 719 C C . GLU A 1 89 ? -3.544 -1.564 -4.082 1.00 93.81 89 GLU A C 1
ATOM 721 O O . GLU A 1 89 ? -4.607 -2.164 -3.981 1.00 93.81 89 GLU A O 1
ATOM 726 N N . LEU A 1 90 ? -2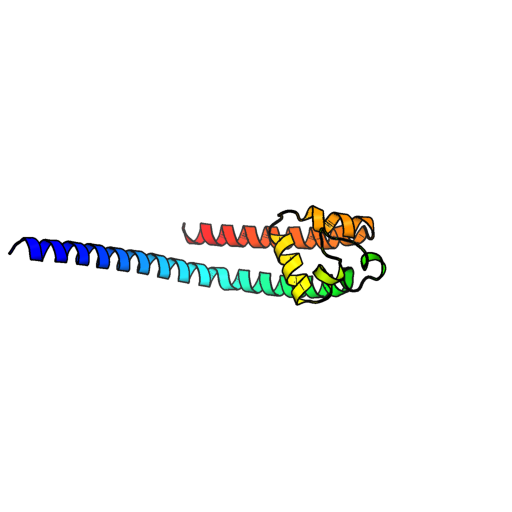.393 -2.231 -4.232 1.00 94.69 90 LEU A N 1
ATOM 727 C CA . LEU A 1 90 ? -2.352 -3.699 -4.286 1.00 94.69 90 LEU A CA 1
ATOM 728 C C . LEU A 1 90 ? -2.936 -4.350 -3.019 1.00 94.69 90 LEU A C 1
ATOM 730 O O . LEU A 1 90 ? -3.537 -5.419 -3.102 1.00 94.69 90 LEU A O 1
ATOM 734 N N . MET A 1 91 ? -2.795 -3.708 -1.855 1.00 92.31 91 MET A N 1
ATOM 735 C CA . MET A 1 91 ? -3.364 -4.175 -0.588 1.00 92.31 91 MET A CA 1
ATOM 736 C C . MET A 1 91 ? -4.901 -4.135 -0.573 1.00 92.31 91 MET A C 1
ATOM 738 O O . MET A 1 91 ? -5.507 -4.953 0.121 1.00 92.31 91 MET A O 1
ATOM 742 N N . THR A 1 92 ? -5.550 -3.229 -1.317 1.00 91.38 92 THR A N 1
ATOM 743 C CA . THR A 1 92 ? -7.024 -3.179 -1.394 1.00 91.38 92 THR A CA 1
ATOM 744 C C . THR A 1 92 ? -7.609 -4.269 -2.289 1.00 91.38 92 THR A C 1
ATOM 746 O O . THR A 1 92 ? -8.819 -4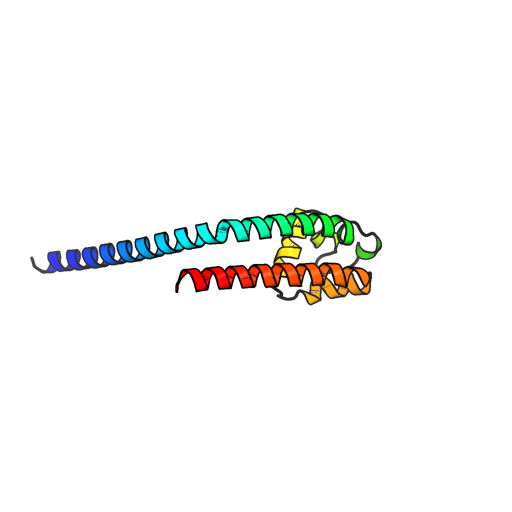.480 -2.261 1.00 91.38 92 THR A O 1
ATOM 749 N N . LEU A 1 93 ? -6.760 -4.972 -3.052 1.00 92.75 93 LEU A N 1
ATOM 750 C CA . LEU A 1 93 ? -7.132 -5.970 -4.061 1.00 92.75 93 LEU A CA 1
ATOM 751 C C . LEU A 1 93 ? -7.998 -5.423 -5.202 1.00 92.75 93 LEU A C 1
ATOM 753 O O . LEU A 1 93 ? -8.508 -6.194 -6.014 1.00 92.75 93 LEU A O 1
ATOM 757 N N . GLU A 1 94 ? -8.162 -4.110 -5.304 1.00 92.50 94 GLU A N 1
ATOM 758 C CA . GLU A 1 94 ? -8.934 -3.504 -6.379 1.00 92.50 94 GLU A CA 1
ATOM 759 C C . GLU A 1 94 ? -8.042 -3.308 -7.60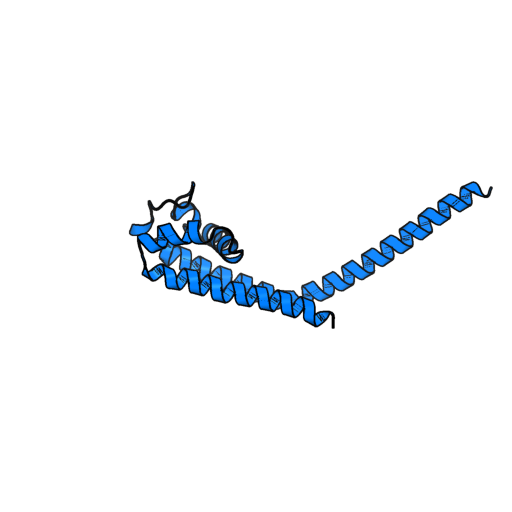8 1.00 92.50 94 GLU A C 1
ATOM 761 O O . GLU A 1 94 ? -7.060 -2.570 -7.565 1.00 92.50 94 GLU A O 1
ATOM 766 N N . GLY A 1 95 ? -8.354 -4.005 -8.705 1.00 89.81 95 GLY A N 1
ATOM 767 C CA . GLY A 1 95 ? -7.609 -3.884 -9.964 1.00 89.81 95 GLY A CA 1
ATOM 768 C C . GLY A 1 95 ? -6.137 -4.309 -9.874 1.00 89.81 95 GLY A C 1
ATOM 769 O O . GLY A 1 95 ? -5.318 -3.899 -10.701 1.00 89.81 95 GLY A O 1
ATOM 770 N N . TRP A 1 96 ? -5.770 -5.121 -8.877 1.00 93.75 96 TRP A N 1
ATOM 771 C CA . TRP A 1 96 ? -4.388 -5.551 -8.642 1.00 93.75 96 TRP A CA 1
ATOM 772 C C . TRP A 1 96 ? -3.786 -6.279 -9.852 1.00 93.75 96 TRP A C 1
ATOM 774 O O . TRP A 1 96 ? -2.587 -6.182 -10.120 1.00 93.75 96 TRP A O 1
ATOM 784 N N . GLU A 1 97 ? -4.615 -6.979 -10.625 1.00 93.94 97 GLU A N 1
ATOM 785 C CA . GLU A 1 97 ? -4.217 -7.684 -11.834 1.00 93.94 97 GLU A CA 1
ATOM 786 C C . GLU A 1 97 ? -3.798 -6.732 -12.958 1.00 93.94 97 GLU A C 1
ATOM 788 O O . GLU A 1 97 ? -2.932 -7.093 -13.754 1.00 93.94 97 GLU A O 1
ATOM 793 N N . ALA A 1 98 ? -4.359 -5.519 -13.013 1.00 93.94 98 ALA A N 1
ATOM 794 C CA . ALA A 1 98 ? -3.977 -4.503 -13.992 1.00 93.94 98 ALA A CA 1
ATOM 795 C C . ALA A 1 98 ? -2.557 -3.974 -13.735 1.00 93.94 98 ALA A C 1
ATOM 797 O O . ALA A 1 98 ? -1.855 -3.594 -14.670 1.00 93.94 98 ALA A O 1
ATOM 798 N N . VAL A 1 99 ? -2.112 -4.007 -12.475 1.00 94.75 99 VAL A N 1
ATOM 799 C CA . VAL A 1 99 ? -0.733 -3.695 -12.078 1.00 94.75 99 VAL A CA 1
ATOM 800 C C . VAL A 1 99 ? 0.175 -4.910 -12.260 1.00 94.75 99 VAL A C 1
ATOM 802 O O . VAL A 1 99 ? 1.272 -4.791 -12.801 1.00 94.75 99 VAL A O 1
ATOM 805 N N . ALA A 1 100 ? -0.273 -6.092 -11.833 1.00 95.75 100 ALA A N 1
ATOM 806 C CA . ALA A 1 100 ? 0.561 -7.287 -11.798 1.00 95.75 100 ALA A CA 1
ATOM 807 C C . ALA A 1 100 ? 0.817 -7.898 -13.183 1.00 95.75 100 ALA A C 1
ATOM 809 O O . ALA A 1 100 ? 1.943 -8.303 -13.465 1.00 95.75 100 ALA A O 1
ATOM 810 N N . ARG A 1 101 ? -0.195 -7.980 -14.060 1.00 95.69 101 ARG A N 1
ATOM 811 C CA . ARG A 1 101 ? -0.071 -8.680 -15.353 1.00 95.69 101 ARG A CA 1
ATOM 812 C C . ARG A 1 101 ? 1.022 -8.098 -16.255 1.00 95.69 101 ARG A C 1
ATOM 814 O O . ARG A 1 101 ? 1.844 -8.901 -16.692 1.00 95.69 101 ARG A O 1
ATOM 821 N N . PRO A 1 102 ? 1.103 -6.774 -16.499 1.00 95.56 102 PRO A N 1
ATOM 822 C CA . PRO A 1 102 ? 2.149 -6.215 -17.358 1.00 95.56 102 PRO A CA 1
ATOM 823 C C . PRO A 1 102 ? 3.560 -6.477 -16.813 1.00 95.56 102 PRO A C 1
ATOM 825 O O . PRO A 1 102 ? 4.477 -6.775 -17.568 1.00 95.56 102 PRO A O 1
ATOM 828 N N . ILE A 1 103 ? 3.727 -6.435 -15.486 1.00 95.88 103 ILE A N 1
ATOM 829 C CA . ILE A 1 103 ? 5.011 -6.698 -14.821 1.00 95.88 103 ILE A CA 1
ATOM 830 C C . ILE A 1 103 ? 5.408 -8.174 -14.957 1.00 95.88 103 ILE A C 1
ATOM 832 O O . ILE A 1 103 ? 6.553 -8.495 -15.269 1.00 95.88 103 ILE A O 1
ATOM 836 N N . VAL A 1 104 ? 4.462 -9.083 -14.717 1.00 96.25 104 VAL A N 1
ATOM 837 C CA . VAL A 1 104 ? 4.695 -10.535 -14.723 1.00 96.25 104 VAL A CA 1
ATOM 838 C C . VAL A 1 104 ? 4.893 -11.077 -16.138 1.00 96.25 104 VAL A C 1
ATOM 840 O O . VAL A 1 104 ? 5.613 -12.057 -16.307 1.00 96.25 104 VAL A O 1
ATOM 843 N N . GLN A 1 105 ? 4.288 -10.453 -17.151 1.00 95.75 105 GLN A N 1
ATOM 844 C CA . GLN A 1 105 ? 4.500 -10.818 -18.554 1.00 95.75 105 GLN A CA 1
ATOM 845 C C . GLN A 1 105 ? 5.959 -10.628 -18.981 1.00 95.75 105 GLN A C 1
ATOM 847 O O . GLN A 1 105 ? 6.511 -11.509 -19.632 1.00 95.75 105 GLN A O 1
ATOM 852 N N . GLU A 1 106 ? 6.591 -9.534 -18.557 1.00 95.62 106 GLU A N 1
ATOM 853 C CA . GLU A 1 106 ? 8.005 -9.269 -18.842 1.00 95.62 106 GLU A CA 1
ATOM 854 C C . GLU A 1 106 ? 8.948 -10.001 -17.877 1.00 95.62 106 GLU A C 1
ATOM 856 O O . GLU A 1 106 ? 10.010 -10.484 -18.270 1.00 95.62 106 GLU A O 1
ATOM 861 N N . GLN A 1 107 ? 8.567 -10.126 -16.601 1.00 95.50 107 GLN A N 1
ATOM 862 C CA . GLN A 1 107 ? 9.360 -10.836 -15.600 1.00 95.50 107 GLN A CA 1
ATOM 863 C C . GLN A 1 107 ? 8.491 -11.755 -14.723 1.00 95.50 107 GLN A C 1
ATOM 865 O O . GLN A 1 107 ? 8.060 -11.365 -13.630 1.00 95.50 107 GLN A O 1
ATOM 870 N N . PRO A 1 108 ? 8.321 -13.030 -15.122 1.00 95.62 108 PRO A N 1
ATOM 871 C CA . PRO A 1 108 ? 7.459 -13.982 -14.420 1.00 95.62 108 PRO A CA 1
ATOM 872 C C . PRO A 1 108 ? 7.822 -14.211 -12.948 1.00 95.62 108 PRO A C 1
ATOM 874 O O . PRO A 1 108 ? 6.947 -14.439 -12.116 1.00 95.62 108 PRO A O 1
ATOM 877 N N . ALA A 1 109 ? 9.106 -14.099 -12.591 1.00 95.00 109 ALA A N 1
ATOM 878 C CA . ALA A 1 109 ? 9.575 -14.275 -11.216 1.00 95.00 109 ALA A CA 1
ATOM 879 C C . ALA A 1 109 ? 8.978 -13.251 -10.227 1.00 95.00 109 ALA A C 1
ATOM 881 O O . ALA A 1 109 ? 8.835 -13.557 -9.043 1.00 95.00 109 ALA A O 1
ATOM 882 N N . LEU A 1 110 ? 8.587 -12.056 -10.695 1.00 96.50 110 LEU A N 1
ATOM 883 C CA . LEU A 1 110 ? 7.978 -11.025 -9.844 1.00 96.50 110 LEU A CA 1
ATOM 884 C C . LEU A 1 110 ? 6.559 -11.376 -9.396 1.00 96.50 110 LEU A C 1
ATOM 886 O O . LEU A 1 110 ? 6.064 -10.782 -8.439 1.00 96.50 110 LEU A O 1
ATOM 890 N N . PHE A 1 111 ? 5.930 -12.375 -10.018 1.00 95.75 111 PHE A N 1
ATOM 891 C CA . PHE A 1 111 ? 4.642 -12.893 -9.571 1.00 95.75 111 PHE A CA 1
ATOM 892 C C . PHE A 1 111 ? 4.694 -13.327 -8.105 1.00 95.75 111 PHE A C 1
ATOM 894 O O . PHE A 1 111 ? 3.818 -12.966 -7.324 1.00 95.75 111 PHE A O 1
ATOM 901 N N . LEU A 1 112 ? 5.760 -14.034 -7.709 1.00 96.62 112 LEU A N 1
ATOM 902 C CA . LEU A 1 112 ? 5.931 -14.497 -6.332 1.00 96.62 112 LEU A CA 1
ATOM 903 C C . LEU A 1 112 ? 6.029 -13.332 -5.345 1.00 96.62 112 LEU A C 1
ATOM 905 O O . LEU A 1 112 ? 5.428 -13.401 -4.280 1.00 96.62 112 LEU A O 1
ATOM 909 N N . PHE A 1 113 ? 6.729 -12.257 -5.713 1.00 96.69 113 PHE A N 1
ATOM 910 C CA . PHE A 1 113 ? 6.860 -11.060 -4.880 1.00 96.69 113 PHE A CA 1
ATOM 911 C C . PHE A 1 113 ? 5.521 -10.329 -4.696 1.00 96.69 113 PHE A C 1
ATOM 913 O O . PHE A 1 113 ? 5.163 -9.953 -3.580 1.00 96.69 113 PHE A O 1
ATOM 920 N N . ILE A 1 114 ? 4.759 -10.143 -5.778 1.00 95.69 114 ILE A N 1
ATOM 921 C CA . ILE A 1 114 ? 3.457 -9.462 -5.722 1.00 95.69 114 ILE A CA 1
ATOM 922 C C . ILE A 1 114 ? 2.447 -10.299 -4.929 1.00 95.69 114 ILE A C 1
ATOM 924 O O . ILE A 1 114 ? 1.749 -9.775 -4.064 1.00 95.69 114 ILE A O 1
ATOM 928 N N . VAL A 1 115 ? 2.390 -11.609 -5.174 1.00 95.25 115 VAL A N 1
ATOM 929 C CA . VAL A 1 115 ? 1.466 -12.501 -4.462 1.00 95.25 115 VAL A CA 1
ATOM 930 C C . VAL A 1 115 ? 1.855 -12.649 -2.993 1.00 95.25 115 VAL A C 1
ATOM 932 O O . VAL A 1 115 ? 0.970 -12.658 -2.141 1.00 95.25 115 VAL A O 1
ATOM 935 N N . SER A 1 116 ? 3.149 -12.716 -2.658 1.00 96.25 116 SER A N 1
ATOM 936 C CA . SER A 1 116 ? 3.579 -12.767 -1.255 1.00 96.25 116 SER A CA 1
ATOM 937 C C . SER A 1 116 ? 3.195 -11.496 -0.501 1.00 96.25 116 SER A C 1
ATOM 939 O O . SER A 1 116 ? 2.736 -11.586 0.638 1.00 96.25 116 SER A O 1
ATOM 941 N N . PHE A 1 117 ? 3.333 -10.328 -1.141 1.00 96.62 117 PHE A N 1
ATOM 942 C CA . PHE A 1 117 ? 2.865 -9.056 -0.596 1.00 96.62 117 PHE A CA 1
ATOM 943 C C . PHE A 1 117 ? 1.361 -9.105 -0.319 1.00 96.62 117 PHE A C 1
ATOM 945 O O . PHE A 1 117 ? 0.942 -8.878 0.815 1.00 96.62 117 PHE A O 1
ATOM 952 N N . ILE A 1 118 ? 0.570 -9.466 -1.334 1.00 95.25 118 ILE A N 1
ATOM 953 C CA . ILE A 1 118 ? -0.886 -9.568 -1.226 1.00 95.25 118 ILE A CA 1
ATOM 954 C C . ILE A 1 118 ? -1.276 -10.500 -0.075 1.00 95.25 118 ILE A C 1
ATOM 956 O O . ILE A 1 118 ? -2.018 -10.095 0.810 1.00 95.25 118 ILE A O 1
ATOM 960 N N . MET A 1 119 ? -0.725 -11.714 -0.022 1.00 94.50 119 MET A N 1
ATOM 961 C CA . MET A 1 119 ? -1.060 -12.688 1.019 1.00 94.50 119 MET A CA 1
ATOM 962 C C . MET A 1 119 ? -0.775 -12.137 2.420 1.00 94.50 119 MET A C 1
ATOM 964 O O . MET A 1 119 ? -1.656 -12.147 3.277 1.00 94.50 119 MET A O 1
ATOM 968 N N . ILE A 1 120 ? 0.429 -11.608 2.654 1.00 93.50 120 ILE A N 1
ATOM 969 C CA . ILE A 1 120 ? 0.822 -11.082 3.969 1.00 93.50 120 ILE A CA 1
ATOM 970 C C . ILE A 1 120 ? -0.074 -9.912 4.388 1.00 93.50 120 ILE A C 1
ATOM 972 O O . ILE A 1 120 ? -0.538 -9.873 5.528 1.00 93.50 120 ILE A O 1
ATOM 976 N N . PHE A 1 121 ? -0.342 -8.971 3.482 1.00 93.25 121 PHE A N 1
ATOM 977 C CA . PHE A 1 121 ? -1.098 -7.764 3.809 1.00 93.25 121 PHE A CA 1
ATOM 978 C C . PHE A 1 121 ? -2.606 -7.998 3.889 1.00 93.25 121 PHE A C 1
ATOM 980 O O . PHE A 1 121 ? -3.254 -7.406 4.751 1.00 93.25 121 PHE A O 1
ATOM 987 N N . THR A 1 122 ? -3.165 -8.905 3.086 1.00 90.62 122 THR A N 1
ATOM 988 C CA . THR A 1 122 ? -4.564 -9.325 3.213 1.00 90.62 122 THR A CA 1
ATOM 989 C C . THR A 1 122 ? -4.787 -10.069 4.526 1.00 90.62 122 THR A C 1
ATOM 991 O O . THR A 1 122 ? -5.712 -9.723 5.255 1.00 90.62 122 THR A O 1
ATOM 994 N N . PHE A 1 123 ? -3.925 -11.024 4.902 1.00 87.62 123 PHE A N 1
ATOM 995 C CA . PHE A 1 123 ? -4.039 -11.679 6.213 1.00 87.62 123 PHE A CA 1
ATOM 996 C C . PHE A 1 123 ? -3.824 -10.698 7.370 1.00 87.62 123 PHE A C 1
ATOM 998 O O . PHE A 1 123 ? -4.557 -10.752 8.356 1.00 87.62 123 PHE A O 1
ATOM 1005 N N . GLY A 1 124 ? -2.873 -9.767 7.247 1.00 87.50 124 GLY A N 1
ATOM 1006 C CA . GLY A 1 124 ? -2.667 -8.698 8.227 1.00 87.50 124 GLY A CA 1
ATOM 1007 C C . GLY A 1 124 ? -3.909 -7.822 8.412 1.00 87.50 124 GLY A C 1
ATOM 1008 O O . GLY A 1 124 ? -4.340 -7.596 9.542 1.00 87.50 124 GLY A O 1
ATOM 1009 N N . MET A 1 125 ? -4.533 -7.396 7.310 1.00 87.69 125 MET A N 1
ATOM 1010 C CA . MET A 1 125 ? -5.768 -6.609 7.328 1.00 87.69 125 MET A CA 1
ATOM 1011 C C . MET A 1 125 ? -6.943 -7.401 7.920 1.00 87.69 125 MET A C 1
ATOM 1013 O O . MET A 1 125 ? -7.667 -6.881 8.766 1.00 87.69 125 MET A O 1
ATOM 1017 N N . LEU A 1 126 ? -7.112 -8.670 7.536 1.00 88.19 126 LEU A N 1
ATOM 1018 C CA . LEU A 1 126 ? -8.151 -9.541 8.093 1.00 88.19 126 LEU A CA 1
ATOM 1019 C C . LEU A 1 126 ? -7.983 -9.706 9.605 1.00 88.19 126 LEU A C 1
ATOM 1021 O O . LEU A 1 126 ? -8.947 -9.539 10.349 1.00 88.19 126 LEU A O 1
ATOM 1025 N N . ASN A 1 127 ? -6.758 -9.947 10.074 1.00 86.38 127 ASN A N 1
ATOM 1026 C CA . ASN A 1 127 ? -6.464 -10.050 11.502 1.00 86.38 127 ASN A CA 1
ATOM 1027 C C . ASN A 1 127 ? -6.756 -8.739 12.245 1.00 86.38 127 ASN A C 1
ATOM 1029 O O . ASN A 1 127 ? -7.245 -8.775 13.371 1.00 86.38 127 ASN A O 1
ATOM 1033 N N . MET A 1 128 ? -6.524 -7.584 11.613 1.00 86.31 128 MET A N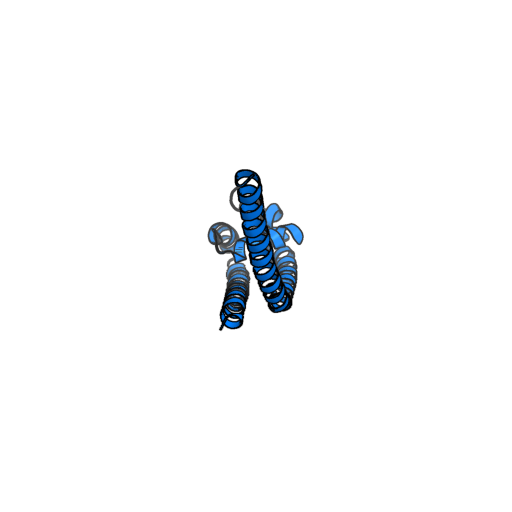 1
ATOM 1034 C CA . MET A 1 128 ? -6.891 -6.281 12.171 1.00 86.31 128 MET A CA 1
ATOM 1035 C C . MET A 1 128 ? -8.415 -6.126 12.324 1.00 86.31 128 MET A C 1
ATOM 1037 O O . MET A 1 128 ? -8.882 -5.642 13.355 1.00 86.31 128 MET A O 1
ATOM 1041 N N . VAL A 1 129 ? -9.201 -6.561 11.332 1.00 84.88 129 VAL A N 1
ATOM 1042 C CA . VAL A 1 129 ? -10.675 -6.550 11.403 1.00 84.88 129 VAL A CA 1
ATOM 1043 C C . VAL A 1 129 ? -11.178 -7.509 12.480 1.00 84.88 129 VAL A C 1
ATOM 1045 O O . VAL A 1 129 ? -12.059 -7.152 13.258 1.00 84.88 129 VAL A O 1
ATOM 1048 N N . VAL A 1 130 ? -10.600 -8.707 12.568 1.00 85.88 130 VAL A N 1
ATOM 1049 C CA . VAL A 1 130 ? -10.948 -9.693 13.598 1.00 85.88 130 VAL A CA 1
ATOM 1050 C C . VAL A 1 130 ? -10.636 -9.152 14.993 1.00 85.88 130 VAL A C 1
ATOM 1052 O O . VAL A 1 130 ? -11.499 -9.222 15.862 1.00 85.88 130 VAL A O 1
ATOM 1055 N N . ALA A 1 131 ? -9.465 -8.542 15.196 1.00 81.50 131 ALA A N 1
ATOM 1056 C CA . ALA A 1 131 ? -9.113 -7.902 16.463 1.00 81.50 131 ALA A CA 1
ATOM 1057 C C . ALA A 1 131 ? -10.137 -6.826 16.863 1.00 81.50 131 ALA A C 1
ATOM 1059 O O . ALA A 1 131 ? -10.572 -6.789 18.008 1.00 81.50 131 ALA A O 1
ATOM 1060 N N . LEU A 1 132 ? -10.594 -6.014 15.903 1.00 80.12 132 LEU A N 1
ATOM 1061 C CA . LEU A 1 132 ? -11.647 -5.013 16.105 1.00 80.12 132 LEU A CA 1
ATOM 1062 C C . LEU A 1 132 ? -12.998 -5.597 16.532 1.00 80.12 132 LEU A C 1
ATOM 1064 O O . LEU A 1 132 ? -13.738 -4.955 17.278 1.00 80.12 132 LEU A O 1
ATOM 1068 N N . VAL A 1 133 ? -13.362 -6.754 15.978 1.00 80.94 133 VAL A N 1
ATOM 1069 C CA . VAL A 1 133 ? -14.634 -7.423 16.278 1.00 80.94 133 VAL A CA 1
ATOM 1070 C C . VAL A 1 133 ? -14.563 -8.106 17.639 1.00 80.94 133 VAL A C 1
ATOM 1072 O O . VAL A 1 133 ? -15.508 -7.988 18.413 1.00 80.94 133 VAL A O 1
ATOM 1075 N N . ILE A 1 134 ? -13.445 -8.769 17.946 1.00 78.81 134 ILE A N 1
ATOM 1076 C CA . ILE A 1 134 ? -13.258 -9.504 19.202 1.00 78.81 134 ILE A CA 1
ATOM 1077 C C . ILE A 1 134 ? -13.241 -8.556 20.402 1.00 78.81 134 ILE A C 1
ATOM 1079 O O . ILE A 1 134 ? -13.876 -8.878 21.396 1.00 78.81 134 ILE A O 1
ATOM 1083 N N . ASP A 1 135 ? -12.636 -7.367 20.293 1.00 67.38 135 ASP A N 1
ATOM 1084 C CA . ASP A 1 135 ? -12.602 -6.366 21.382 1.00 67.38 135 ASP A CA 1
ATOM 1085 C C . ASP A 1 135 ? -14.010 -5.865 21.800 1.00 67.38 135 ASP A C 1
ATOM 1087 O O . ASP A 1 135 ? -14.155 -5.111 22.761 1.00 67.38 135 ASP A O 1
ATOM 1091 N N . LYS A 1 136 ? -15.070 -6.261 21.073 1.00 55.31 136 LYS A N 1
ATOM 1092 C CA . LYS A 1 136 ? -16.477 -5.925 21.350 1.00 55.31 136 LYS A CA 1
ATOM 1093 C C . LYS A 1 136 ? -17.326 -7.094 21.876 1.00 55.31 136 LYS A C 1
ATOM 1095 O O . LYS A 1 136 ? -18.538 -6.912 22.014 1.00 55.31 136 LYS A O 1
ATOM 1100 N N . THR A 1 137 ? -16.728 -8.249 22.172 1.00 46.84 137 THR A N 1
ATOM 1101 C CA . THR A 1 137 ? -17.396 -9.434 22.757 1.00 46.84 137 THR A CA 1
ATOM 1102 C C . THR A 1 137 ? -16.732 -9.833 24.059 1.00 46.84 137 THR A C 1
ATOM 1104 O O . THR A 1 137 ? -17.483 -10.069 25.030 1.00 46.84 137 THR A O 1
#

Organism: NCBI:txid327968

Secondary structure (DSSP, 8-state):
-HHHHHHHHHHHHHHHHHHHHHHHHHHHHHHHHHHHHHHHHHHHHHHHHHHHHIIIIIT-GGGTT-EETTEEHHHHHSSHHHHHHHHHHHHHTSSHHHHHHHHHHH-TTHHHHHHHHHHHHHHHHHHHHHHHHHTT-

Foldseek 3Di:
DVVVVVVVVVVVVVVVVVVVVVVVVVVVVVLCVLLVVLVVVLVVVLLVLLVVLLVVFQPDPQQQQQDLDPDGSVCQRNDSVSVSVNLVVLLVVPCVCSVVVSRCVSPVVCVCSSVVSNVVSVVSVVVSVVSSVVVVD

Sequence (137 aa):
RIIRLVRLVRLVKLIRLLHGLYVILMAFWHAMQTMSFLLAMMLFGLMIYAIMAVNLIGRNASLRDVRIGTDTVPDRFGTVYKSMYSLFELMTLEGWEAVARPIVQEQPALFLFIVSFIMIFTFGMLNMVVALVIDKT

Radius of gyration: 23.43 Å; chains: 1; bounding box: 60×46×50 Å

pLDDT: mean 89.91, std 8.65, range [46.84, 98.25]